Protein AF-A0A1I6PI06-F1 (afdb_monomer_lite)

Radius of gyration: 32.31 Å; chains: 1; bounding box: 70×80×68 Å

Foldseek 3Di:
DDPVVVVVVVVVVVVVLVVCVVDDDPVVVPVVVVVVVVVVVVVLVVVVVQQDQDPVQAGPPADDPPPHHHPPDPSNVVCCCVVPVVVVVVVVVVVVVVVVVVPDPPPPDPPPPPPPDPPPPDDDDDDPPPPDPVPPDPDPDDDPDDDDPDDDDDDDDDDDDDDDDDDDDDDDD

Sequence (173 aa):
MTDTALRKAVLDRLDTLDRAMGEGSPEVLLPIARSELHRLTEALQSLLSAHEPGADGRCPSCRGTLRGRPWPCKVWQAAHHQLITERSASRERRGMLRRQTGSHPRTPEPEVPVISEPIVSTTGRGPSDWDTDEFIRPDLTTVPVTPPPLAEPAEAPEAEHGAFYRAAVVERS

Secondary structure (DSSP, 8-state):
--HHHHHHHHHHHHHHHHHHHHHS-HHHHHHHHHHHHHHHHHHHHHHHHTT---TTSEESSS-BTBT-EESSPHHHHHHHIIIIIHHHHHHHHHHHHHHHHH--------------S-----S---S-----GGG-----------PPP----PPPPPPP------PPP----

Structure (mmCIF, N/CA/C/O backbone):
data_AF-A0A1I6PI06-F1
#
_entry.id   AF-A0A1I6PI06-F1
#
loop_
_atom_site.group_PDB
_atom_site.id
_atom_site.type_symbol
_atom_site.label_atom_id
_atom_site.label_alt_id
_atom_site.label_comp_id
_atom_site.label_asym_id
_atom_site.label_entity_id
_atom_site.label_seq_id
_atom_site.pdbx_PDB_ins_code
_atom_site.Cartn_x
_atom_site.Cartn_y
_atom_site.Cartn_z
_atom_site.occupancy
_atom_site.B_iso_or_equiv
_atom_site.auth_seq_id
_atom_site.auth_comp_id
_atom_site.auth_asym_id
_atom_site.auth_atom_id
_atom_site.pdbx_PDB_model_num
ATOM 1 N N . MET A 1 1 ?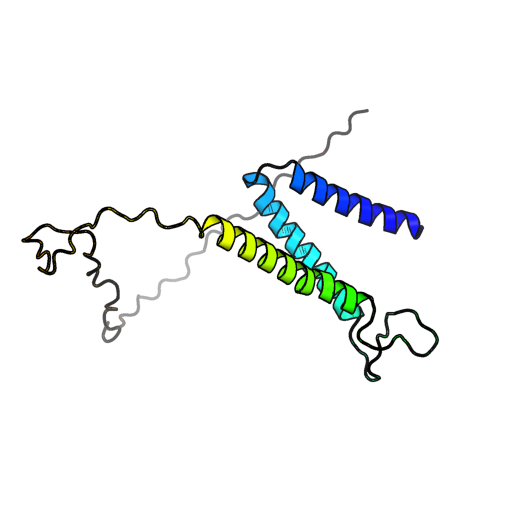 1.629 18.988 -8.884 1.00 60.12 1 MET A N 1
ATOM 2 C CA . MET A 1 1 ? 1.781 18.741 -7.432 1.00 60.12 1 MET A CA 1
ATOM 3 C C . MET A 1 1 ? 3.261 18.589 -7.139 1.00 60.12 1 MET A C 1
ATOM 5 O O . MET A 1 1 ? 3.930 17.895 -7.891 1.00 60.12 1 MET A O 1
ATOM 9 N N . THR A 1 2 ? 3.790 19.281 -6.131 1.00 85.06 2 THR A N 1
ATOM 10 C CA . THR A 1 2 ? 5.197 19.128 -5.733 1.00 85.06 2 THR A CA 1
ATOM 11 C C . THR A 1 2 ? 5.407 17.760 -5.077 1.00 85.06 2 THR A C 1
ATOM 13 O O . THR A 1 2 ? 4.490 17.231 -4.447 1.00 85.06 2 THR A O 1
ATOM 16 N N . ASP A 1 3 ? 6.607 17.190 -5.210 1.00 90.19 3 ASP A N 1
ATOM 17 C CA . ASP A 1 3 ? 6.993 15.910 -4.584 1.00 90.19 3 ASP A CA 1
ATOM 18 C C . ASP A 1 3 ? 6.687 15.894 -3.072 1.00 90.19 3 ASP A C 1
ATOM 20 O O . ASP A 1 3 ? 6.156 14.930 -2.521 1.00 90.19 3 ASP A O 1
ATOM 24 N N . THR A 1 4 ? 6.883 17.039 -2.416 1.00 93.19 4 THR A N 1
ATOM 25 C CA . THR A 1 4 ? 6.589 17.241 -0.995 1.00 93.19 4 THR A CA 1
ATOM 26 C C . THR A 1 4 ? 5.101 17.115 -0.656 1.00 93.19 4 THR A C 1
ATOM 28 O O . THR A 1 4 ? 4.769 16.550 0.385 1.00 93.19 4 THR A O 1
ATOM 31 N N . ALA A 1 5 ? 4.200 17.605 -1.516 1.00 94.62 5 ALA A N 1
ATOM 32 C CA . ALA A 1 5 ? 2.757 17.519 -1.284 1.00 94.62 5 ALA A CA 1
ATOM 33 C C . ALA A 1 5 ? 2.254 16.075 -1.418 1.00 94.62 5 ALA A C 1
ATOM 35 O O . ALA A 1 5 ? 1.469 15.620 -0.587 1.00 94.62 5 ALA A O 1
ATOM 36 N N . LEU A 1 6 ? 2.757 15.339 -2.417 1.00 95.12 6 LEU A N 1
ATOM 37 C CA . LEU A 1 6 ? 2.459 13.916 -2.580 1.00 95.12 6 LEU A CA 1
ATOM 38 C C . LEU A 1 6 ? 2.957 13.115 -1.371 1.00 95.12 6 LEU A C 1
ATOM 40 O O . LEU A 1 6 ? 2.193 12.357 -0.777 1.00 95.12 6 LEU A O 1
ATOM 44 N N . ARG A 1 7 ? 4.214 13.333 -0.961 1.00 95.56 7 ARG A N 1
ATOM 45 C CA . ARG A 1 7 ? 4.796 12.681 0.218 1.00 95.56 7 ARG A CA 1
ATOM 46 C C . ARG A 1 7 ? 3.977 12.956 1.478 1.00 95.56 7 ARG A C 1
ATOM 48 O O . ARG A 1 7 ? 3.703 12.027 2.229 1.00 95.56 7 ARG A O 1
ATOM 55 N N . LYS A 1 8 ? 3.582 14.212 1.707 1.00 96.88 8 LYS A N 1
ATOM 56 C CA . LYS A 1 8 ? 2.769 14.588 2.869 1.00 96.88 8 LYS A CA 1
ATOM 57 C C . LYS A 1 8 ? 1.418 13.872 2.867 1.00 96.88 8 LYS A C 1
ATOM 59 O O . LYS A 1 8 ? 1.068 13.282 3.878 1.00 96.88 8 LYS A O 1
ATOM 64 N N . ALA A 1 9 ? 0.707 13.861 1.741 1.00 95.94 9 ALA A N 1
ATOM 65 C CA . ALA A 1 9 ? -0.596 13.206 1.646 1.00 95.94 9 ALA A CA 1
ATOM 66 C C . ALA A 1 9 ? -0.530 11.701 1.968 1.00 95.94 9 ALA A C 1
ATOM 68 O O . ALA A 1 9 ? -1.406 11.175 2.653 1.00 95.94 9 ALA A O 1
ATOM 69 N N . VAL A 1 10 ? 0.525 11.013 1.512 1.00 95.19 10 VAL A N 1
ATOM 70 C CA . VAL A 1 10 ? 0.743 9.592 1.830 1.00 95.19 10 VAL A CA 1
ATOM 71 C C . VAL A 1 10 ? 0.974 9.391 3.328 1.00 95.19 10 VAL A C 1
ATOM 73 O O . VAL A 1 10 ? 0.352 8.515 3.922 1.00 95.19 10 VAL A O 1
ATOM 76 N N . LEU A 1 11 ? 1.834 10.204 3.948 1.00 96.12 11 LEU A N 1
ATOM 77 C CA . LEU A 1 11 ? 2.126 10.095 5.381 1.00 96.12 11 LEU A CA 1
ATOM 78 C C . LEU A 1 11 ? 0.898 10.423 6.242 1.00 96.12 11 LEU A C 1
ATOM 80 O O . LEU A 1 11 ? 0.558 9.642 7.122 1.00 96.12 11 LEU A O 1
ATOM 84 N N . ASP A 1 12 ? 0.168 11.493 5.919 1.00 97.00 12 ASP A N 1
ATOM 85 C CA . ASP A 1 12 ? -1.053 11.881 6.635 1.00 97.00 12 ASP A CA 1
ATOM 86 C C . ASP A 1 12 ? -2.121 10.760 6.575 1.00 97.00 12 ASP A C 1
ATOM 88 O O . ASP A 1 12 ? -2.861 10.526 7.540 1.00 97.00 12 ASP A O 1
ATOM 92 N N . ARG A 1 13 ? -2.200 10.024 5.453 1.00 94.00 13 ARG A N 1
ATOM 93 C CA . ARG A 1 13 ? -3.084 8.854 5.326 1.00 94.00 13 ARG A CA 1
ATOM 94 C C . ARG A 1 13 ? -2.650 7.709 6.241 1.00 94.00 13 ARG A C 1
ATOM 96 O O . ARG A 1 13 ? -3.516 7.117 6.882 1.00 94.00 13 ARG A O 1
ATOM 103 N N . LEU A 1 14 ? -1.356 7.400 6.303 1.00 94.62 14 LEU A N 1
ATOM 104 C CA . LEU A 1 14 ? -0.831 6.350 7.182 1.00 94.62 14 LEU A CA 1
ATOM 105 C C . LEU A 1 14 ? -1.069 6.690 8.660 1.00 94.62 14 LEU A C 1
ATOM 107 O O . LEU A 1 14 ? -1.587 5.849 9.388 1.00 94.62 14 LEU A O 1
ATOM 111 N N . ASP A 1 15 ? -0.829 7.938 9.065 1.00 95.06 15 ASP A N 1
ATOM 112 C CA . ASP A 1 15 ? -1.091 8.409 10.433 1.00 95.06 15 ASP A CA 1
ATOM 113 C C . ASP A 1 15 ? -2.577 8.320 10.805 1.00 95.06 15 ASP A C 1
ATOM 115 O O . ASP A 1 15 ? -2.940 8.105 11.959 1.00 95.06 15 ASP A O 1
ATOM 119 N N . THR A 1 16 ? -3.467 8.510 9.829 1.00 91.88 16 THR A N 1
ATOM 120 C CA . THR A 1 16 ? -4.912 8.380 10.050 1.00 91.88 16 THR A CA 1
ATOM 121 C C . THR A 1 16 ? -5.318 6.930 10.304 1.00 91.88 16 THR A C 1
ATOM 123 O O . THR A 1 16 ? -6.168 6.682 11.156 1.00 91.88 16 THR A O 1
ATOM 126 N N . LEU A 1 17 ? -4.709 5.974 9.595 1.00 90.81 17 LEU A N 1
ATOM 127 C CA . LEU A 1 17 ? -4.943 4.548 9.834 1.00 90.81 17 LEU A CA 1
ATOM 128 C C . LEU A 1 17 ? -4.390 4.110 11.194 1.00 90.81 17 LEU A C 1
ATOM 130 O O . LEU A 1 17 ? -5.071 3.382 11.909 1.00 90.81 17 LEU A O 1
ATOM 134 N N . ASP A 1 18 ? -3.206 4.595 11.567 1.00 90.56 18 ASP A N 1
ATOM 135 C CA . ASP A 1 18 ? -2.584 4.292 12.860 1.00 90.56 18 ASP A CA 1
ATOM 136 C C . ASP A 1 18 ? -3.444 4.786 14.035 1.00 90.56 18 ASP A C 1
ATOM 138 O O . ASP A 1 18 ? -3.784 4.016 14.934 1.00 90.56 18 ASP A O 1
ATOM 142 N N . ARG A 1 19 ? -3.930 6.035 13.962 1.00 89.88 19 ARG A N 1
ATOM 143 C CA . ARG A 1 19 ? -4.871 6.590 14.951 1.00 89.88 19 ARG A CA 1
ATOM 144 C C . ARG A 1 19 ? -6.163 5.783 15.051 1.00 89.88 19 ARG A C 1
ATOM 146 O O . ARG A 1 19 ? -6.596 5.456 16.152 1.00 89.88 19 ARG A O 1
ATOM 153 N N . ALA A 1 20 ? -6.750 5.401 13.914 1.00 86.44 20 ALA A N 1
ATOM 154 C CA . ALA A 1 20 ? -7.961 4.581 13.912 1.00 86.44 20 ALA A CA 1
ATOM 155 C C . ALA A 1 20 ? -7.739 3.240 14.631 1.00 86.44 20 ALA A C 1
ATOM 157 O O . ALA A 1 20 ? -8.586 2.814 15.412 1.00 86.44 20 ALA A O 1
ATOM 158 N N . MET A 1 21 ? -6.585 2.602 14.421 1.00 85.75 21 MET A N 1
ATOM 159 C CA . MET A 1 21 ? -6.232 1.353 15.098 1.00 85.75 21 MET A CA 1
ATOM 160 C C . MET A 1 21 ? -6.000 1.517 16.608 1.00 85.75 21 MET A C 1
ATOM 162 O O . MET A 1 21 ? -6.222 0.558 17.345 1.00 85.75 21 MET A O 1
ATOM 166 N N . GLY A 1 22 ? -5.561 2.692 17.069 1.00 85.50 22 GLY A N 1
ATOM 167 C CA . GLY A 1 22 ? -5.340 2.978 18.489 1.00 85.50 22 GLY A CA 1
ATOM 168 C C . GLY A 1 22 ? -6.608 3.323 19.281 1.00 85.50 22 GLY A C 1
ATOM 169 O O . GLY A 1 22 ? -6.657 3.070 20.482 1.00 85.50 22 GLY A O 1
ATOM 170 N N . GLU A 1 23 ? -7.625 3.887 18.625 1.00 83.56 23 GLU A N 1
ATOM 171 C CA . GLU A 1 23 ? -8.779 4.511 19.298 1.00 83.56 23 GLU A CA 1
ATOM 172 C C . GLU A 1 23 ? -10.116 3.772 19.085 1.00 83.56 23 GLU A C 1
ATOM 174 O O . GLU A 1 23 ? -11.066 3.984 19.839 1.00 83.56 23 GLU A O 1
ATOM 179 N N . GLY A 1 24 ? -10.232 2.920 18.059 1.00 79.75 24 GLY A N 1
ATOM 180 C CA . GLY A 1 24 ? -11.509 2.307 17.675 1.00 79.75 24 GLY A CA 1
ATOM 181 C C . GLY A 1 24 ? -11.914 1.072 18.491 1.00 79.75 24 GLY A C 1
ATOM 182 O O . GLY A 1 24 ? -11.073 0.286 18.930 1.00 79.75 24 GLY A O 1
ATOM 183 N N . SER A 1 25 ? -13.227 0.844 18.636 1.00 81.88 25 SER A N 1
ATOM 184 C CA . SER A 1 25 ? -13.731 -0.420 19.186 1.00 81.88 25 SER A CA 1
ATOM 185 C C . SER A 1 25 ? -13.528 -1.571 18.180 1.00 81.88 25 SER A C 1
ATOM 187 O O . SER A 1 25 ? -13.661 -1.359 16.967 1.00 81.88 25 SER A O 1
ATOM 189 N N . PRO A 1 26 ? -13.220 -2.802 18.634 1.00 82.06 26 PRO A N 1
ATOM 190 C CA . PRO A 1 26 ? -12.934 -3.935 17.748 1.00 82.06 26 PRO A CA 1
ATOM 191 C C . PRO A 1 26 ? -14.029 -4.225 16.709 1.00 82.06 26 PRO A C 1
ATOM 193 O O . PRO A 1 26 ? -13.729 -4.597 15.574 1.00 82.06 26 PRO A O 1
ATOM 196 N N . GLU A 1 27 ? -15.295 -4.026 17.070 1.00 80.69 27 GLU A N 1
ATOM 197 C CA . GLU A 1 27 ? -16.467 -4.330 16.242 1.00 80.69 27 GLU A CA 1
ATOM 198 C C . GLU A 1 27 ? -16.549 -3.414 15.016 1.00 80.69 27 GLU A C 1
ATOM 200 O O . GLU A 1 27 ? -16.906 -3.856 13.923 1.00 80.69 27 GLU A O 1
ATOM 205 N N . VAL A 1 28 ? -16.160 -2.148 15.182 1.00 79.88 28 VAL A N 1
ATOM 206 C CA . VAL A 1 28 ? -16.106 -1.153 14.102 1.00 79.88 28 VAL A CA 1
ATOM 207 C C . VAL A 1 28 ? -14.807 -1.284 13.304 1.00 79.88 28 VAL A C 1
ATOM 209 O O . VAL A 1 28 ? -14.792 -1.069 12.090 1.00 79.88 28 VAL A O 1
ATOM 212 N N . LEU A 1 29 ? -13.712 -1.682 13.957 1.00 87.81 29 LEU A N 1
ATOM 213 C CA . LEU A 1 29 ? -12.404 -1.785 13.318 1.00 87.81 29 LEU A CA 1
ATOM 214 C C . LEU A 1 29 ? -12.267 -2.978 12.381 1.00 87.81 29 LEU A C 1
ATOM 216 O O . LEU A 1 29 ? -11.562 -2.864 11.383 1.00 87.81 29 LEU A O 1
ATOM 220 N N . LEU A 1 30 ? -12.912 -4.115 12.649 1.00 88.50 30 LEU A N 1
ATOM 221 C CA . LEU A 1 30 ? -12.689 -5.331 11.858 1.00 88.50 30 LEU A CA 1
ATOM 222 C C . LEU A 1 30 ? -13.010 -5.179 10.355 1.00 88.50 30 LEU A C 1
ATOM 224 O O . LEU A 1 30 ? -12.171 -5.576 9.538 1.00 88.50 30 LEU A O 1
ATOM 228 N N . PRO A 1 31 ? -14.162 -4.615 9.939 1.00 85.62 31 PRO A N 1
ATOM 229 C CA . PRO A 1 31 ? -14.445 -4.402 8.519 1.00 85.62 31 PRO A CA 1
ATOM 230 C C . PRO A 1 31 ? -13.473 -3.410 7.870 1.00 85.62 31 PRO A C 1
ATOM 232 O O . PRO A 1 31 ? -12.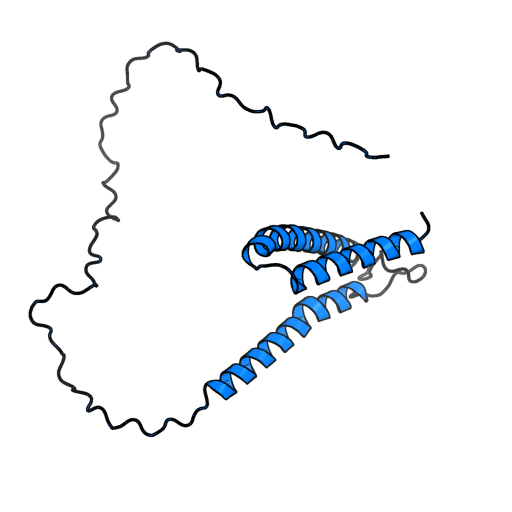973 -3.661 6.770 1.00 85.62 31 PRO A O 1
ATOM 235 N N . ILE A 1 32 ? -13.156 -2.319 8.577 1.00 85.44 32 ILE A N 1
ATOM 236 C CA . ILE A 1 32 ? -12.227 -1.283 8.111 1.00 85.44 32 ILE A CA 1
ATOM 237 C C . ILE A 1 32 ? -10.837 -1.892 7.917 1.00 85.44 32 ILE A C 1
ATOM 239 O O . ILE A 1 32 ? -10.283 -1.826 6.821 1.00 85.44 32 ILE A O 1
ATOM 243 N N . ALA A 1 33 ? -10.321 -2.579 8.934 1.00 89.31 33 ALA A N 1
ATOM 244 C CA . ALA A 1 33 ? -9.023 -3.235 8.915 1.00 89.31 33 ALA A CA 1
ATOM 245 C C . ALA A 1 33 ? -8.912 -4.241 7.767 1.00 89.31 33 ALA A C 1
ATOM 247 O O . ALA A 1 33 ? -7.916 -4.224 7.056 1.00 89.31 33 ALA A O 1
ATOM 248 N N . ARG A 1 34 ? -9.929 -5.079 7.520 1.00 90.81 34 ARG A N 1
ATOM 249 C CA . ARG A 1 34 ? -9.906 -6.022 6.385 1.00 90.81 34 ARG A CA 1
ATOM 250 C C . ARG A 1 34 ? -9.750 -5.305 5.048 1.00 90.81 34 ARG A C 1
ATOM 252 O O . ARG A 1 34 ? -8.899 -5.688 4.247 1.00 90.81 34 ARG A O 1
ATOM 259 N N . SER A 1 35 ? -10.555 -4.269 4.820 1.00 92.06 35 SER A N 1
ATOM 260 C CA . SER A 1 35 ? -10.526 -3.519 3.563 1.00 92.06 35 SER A CA 1
ATOM 261 C C . SER A 1 35 ? -9.201 -2.773 3.358 1.00 92.06 35 SER A C 1
ATOM 263 O O . SER A 1 35 ? -8.638 -2.801 2.263 1.00 92.06 35 SER A O 1
ATOM 265 N N . GLU A 1 36 ? -8.653 -2.170 4.414 1.00 92.94 36 GLU A N 1
ATOM 266 C CA . GLU A 1 36 ? -7.403 -1.412 4.344 1.00 92.94 36 GLU A CA 1
ATOM 267 C C . GLU A 1 36 ? -6.184 -2.337 4.260 1.00 92.94 36 GLU A C 1
ATOM 269 O O . GLU A 1 36 ? -5.284 -2.079 3.466 1.00 92.94 36 GLU A O 1
ATOM 274 N N . LEU A 1 37 ? -6.171 -3.466 4.978 1.00 93.31 37 LEU A N 1
ATOM 275 C CA . LEU A 1 37 ? -5.124 -4.484 4.845 1.00 93.31 37 LEU A CA 1
ATOM 276 C C . LEU A 1 37 ? -5.063 -5.041 3.425 1.00 93.31 37 LEU A C 1
ATOM 278 O O . LEU A 1 37 ? -3.968 -5.217 2.890 1.00 93.31 37 LEU A O 1
ATOM 282 N N . HIS A 1 38 ? -6.218 -5.294 2.802 1.00 95.00 38 HIS A N 1
ATOM 283 C CA . HIS A 1 38 ? -6.256 -5.731 1.412 1.00 95.00 38 HIS A CA 1
ATOM 284 C C . HIS A 1 38 ? -5.661 -4.663 0.486 1.00 95.00 38 HIS A C 1
ATOM 286 O O . HIS A 1 38 ? -4.714 -4.950 -0.239 1.00 95.00 38 HIS A O 1
ATOM 292 N N . ARG A 1 39 ? -6.115 -3.407 0.588 1.00 94.12 39 ARG A N 1
ATOM 293 C CA . ARG A 1 39 ? -5.581 -2.289 -0.213 1.00 94.12 39 ARG A CA 1
ATOM 294 C C . ARG A 1 39 ? -4.074 -2.088 -0.043 1.00 94.12 39 ARG A C 1
ATOM 296 O O . ARG A 1 39 ? -3.374 -1.878 -1.029 1.00 94.12 39 ARG A O 1
ATOM 303 N N . LEU A 1 40 ? -3.568 -2.158 1.188 1.00 94.50 40 LEU A N 1
ATOM 304 C CA . LEU A 1 40 ? -2.136 -2.036 1.474 1.00 94.50 40 LEU A CA 1
ATOM 305 C C . LEU A 1 40 ? -1.339 -3.215 0.911 1.00 94.50 40 LEU A C 1
ATOM 307 O O . LEU A 1 40 ? -0.230 -3.020 0.416 1.00 94.50 40 LEU A O 1
ATOM 311 N N . THR A 1 41 ? -1.905 -4.421 0.952 1.00 95.81 41 THR A N 1
ATOM 312 C CA . THR A 1 41 ? -1.283 -5.614 0.367 1.00 95.81 41 THR A CA 1
ATOM 313 C C . THR A 1 41 ? -1.180 -5.484 -1.151 1.00 95.81 41 THR A C 1
ATOM 315 O O . THR A 1 41 ? -0.099 -5.699 -1.690 1.00 95.81 41 THR A O 1
ATOM 318 N N . GLU A 1 42 ? -2.246 -5.056 -1.831 1.00 97.44 42 GLU A N 1
ATOM 319 C CA . GLU A 1 42 ? -2.241 -4.814 -3.282 1.00 97.44 42 GLU A CA 1
ATOM 320 C C . GLU A 1 42 ? -1.231 -3.727 -3.675 1.00 97.44 42 GLU A C 1
ATOM 322 O O . GLU A 1 42 ? -0.424 -3.910 -4.588 1.00 97.44 42 GLU A O 1
ATOM 327 N N . ALA A 1 43 ? -1.208 -2.609 -2.941 1.00 95.44 43 ALA A N 1
ATOM 328 C CA . ALA A 1 43 ? -0.244 -1.536 -3.171 1.00 95.44 43 ALA A CA 1
ATOM 329 C C . ALA A 1 43 ? 1.205 -2.020 -2.991 1.00 95.44 43 ALA A C 1
ATOM 331 O O . ALA A 1 43 ? 2.086 -1.662 -3.776 1.00 95.44 43 ALA A O 1
ATOM 332 N N . LEU A 1 44 ? 1.458 -2.860 -1.983 1.00 95.75 44 LEU A N 1
ATOM 333 C CA . LEU A 1 44 ? 2.776 -3.437 -1.741 1.00 95.75 44 LEU A CA 1
ATOM 334 C C . LEU A 1 44 ? 3.172 -4.444 -2.824 1.00 95.75 44 LEU A C 1
ATOM 336 O O . LEU A 1 44 ? 4.315 -4.413 -3.271 1.00 95.75 44 LEU A O 1
ATOM 340 N N . GLN A 1 45 ? 2.257 -5.307 -3.265 1.00 97.00 45 GLN A N 1
ATOM 341 C CA . GLN A 1 45 ? 2.516 -6.234 -4.369 1.00 97.00 45 GLN A CA 1
ATOM 342 C C . GLN A 1 45 ? 2.866 -5.466 -5.643 1.00 97.00 45 GLN A C 1
ATOM 344 O O . GLN A 1 45 ? 3.910 -5.722 -6.232 1.00 97.00 45 GLN A O 1
ATOM 349 N N . SER A 1 46 ? 2.074 -4.450 -5.997 1.00 97.19 46 SER A N 1
ATOM 350 C CA . SER A 1 46 ? 2.347 -3.581 -7.145 1.00 97.19 46 SER A CA 1
ATOM 351 C C . SER A 1 46 ? 3.721 -2.899 -7.048 1.00 97.19 46 SER A C 1
ATOM 353 O O . SER A 1 46 ? 4.487 -2.900 -8.016 1.00 97.19 46 SER A O 1
ATOM 355 N N . LEU A 1 47 ? 4.087 -2.388 -5.864 1.00 95.06 47 LEU A N 1
ATOM 356 C CA . LEU A 1 47 ? 5.413 -1.817 -5.616 1.00 95.06 47 LEU A CA 1
ATOM 357 C C . LEU A 1 47 ? 6.529 -2.859 -5.788 1.00 95.06 47 LEU A C 1
ATOM 359 O O . LEU A 1 47 ? 7.555 -2.563 -6.394 1.00 95.06 47 LEU A O 1
ATOM 363 N N . LEU A 1 48 ? 6.363 -4.071 -5.258 1.00 95.75 48 LEU A N 1
ATOM 364 C CA . LEU A 1 48 ? 7.383 -5.119 -5.334 1.00 95.75 48 LEU A CA 1
ATOM 365 C C . LEU A 1 48 ? 7.552 -5.676 -6.748 1.00 95.75 48 LEU A C 1
ATOM 367 O O . LEU A 1 48 ? 8.694 -5.889 -7.162 1.00 95.75 48 LEU A O 1
ATOM 371 N N . SER A 1 49 ? 6.460 -5.823 -7.501 1.00 95.62 49 SER A N 1
ATOM 372 C CA . SER A 1 49 ? 6.482 -6.207 -8.916 1.00 95.62 49 SER A CA 1
ATOM 373 C C . SER A 1 49 ? 7.260 -5.198 -9.758 1.00 95.62 49 SER A C 1
ATOM 375 O O . SER A 1 49 ? 8.087 -5.579 -10.581 1.00 95.62 49 SER A O 1
ATOM 377 N N . ALA A 1 50 ? 7.112 -3.896 -9.487 1.00 93.19 50 ALA A N 1
ATOM 378 C CA . ALA A 1 50 ? 7.935 -2.876 -10.140 1.00 93.19 50 ALA A CA 1
ATOM 379 C C . ALA A 1 50 ? 9.439 -3.018 -9.825 1.00 93.19 50 ALA A C 1
ATOM 381 O O . ALA A 1 50 ? 10.277 -2.469 -10.539 1.00 93.19 50 ALA A O 1
ATOM 382 N N . HIS A 1 51 ? 9.808 -3.736 -8.762 1.00 94.25 51 HIS A N 1
ATOM 383 C CA . HIS A 1 51 ? 11.187 -3.938 -8.322 1.00 94.25 51 HIS A CA 1
ATOM 384 C C . HIS A 1 51 ? 11.736 -5.351 -8.596 1.00 94.25 51 HIS A C 1
ATOM 386 O O . HIS A 1 51 ? 12.779 -5.712 -8.038 1.00 94.25 51 HIS A O 1
ATOM 392 N N . GLU A 1 52 ? 11.079 -6.138 -9.446 1.00 92.25 52 GLU A N 1
ATOM 393 C CA . GLU A 1 52 ? 11.555 -7.458 -9.871 1.00 92.25 52 GLU A CA 1
ATOM 394 C C . GLU A 1 52 ? 12.940 -7.413 -10.550 1.00 92.25 52 GLU A C 1
ATOM 396 O O . GLU A 1 52 ? 13.355 -6.371 -11.078 1.00 92.25 52 GLU A O 1
ATOM 401 N N . PRO A 1 53 ? 13.708 -8.520 -10.496 1.00 91.69 53 PRO A N 1
ATOM 402 C CA . PRO A 1 53 ? 14.958 -8.620 -11.232 1.00 91.69 53 PRO A CA 1
ATOM 403 C C . PRO A 1 53 ? 14.675 -8.637 -12.739 1.00 91.69 53 PRO A C 1
ATOM 405 O O . PRO A 1 53 ? 13.892 -9.445 -13.230 1.00 91.69 53 PRO A O 1
ATOM 408 N N . GLY A 1 54 ? 15.344 -7.759 -13.480 1.00 87.12 54 GLY A N 1
ATOM 409 C CA . GLY A 1 54 ? 15.410 -7.811 -14.933 1.00 87.12 54 GLY A CA 1
ATOM 410 C C . GLY A 1 54 ? 16.280 -8.970 -15.425 1.00 87.12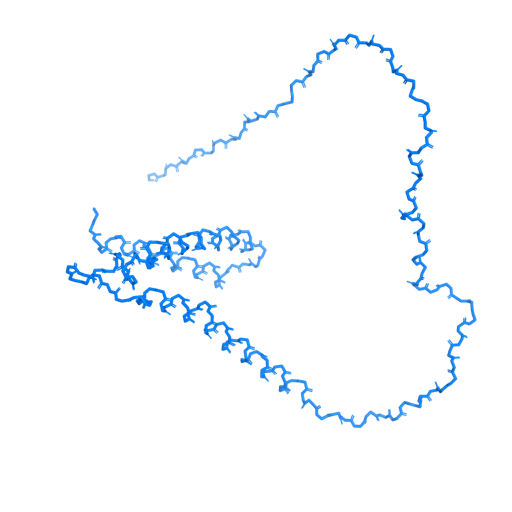 54 GLY A C 1
ATOM 411 O O . GLY A 1 54 ? 16.910 -9.686 -14.643 1.00 87.12 54 GLY A O 1
ATOM 412 N N . ALA A 1 55 ? 16.356 -9.126 -16.748 1.00 86.56 55 ALA A N 1
ATOM 413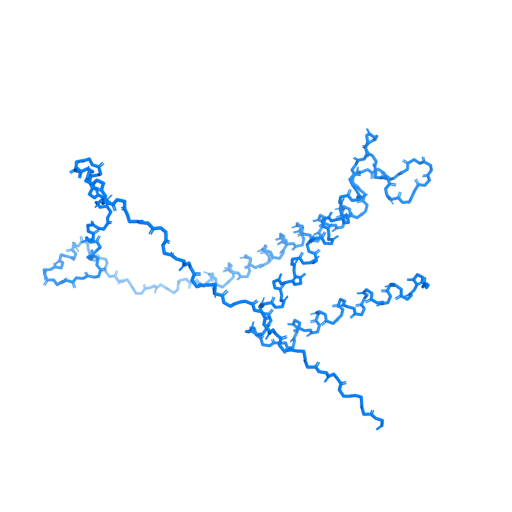 C CA . ALA A 1 55 ? 17.104 -10.204 -17.405 1.00 86.56 55 ALA A CA 1
ATOM 414 C C . ALA A 1 55 ? 18.607 -10.235 -17.054 1.00 86.56 55 ALA A C 1
ATOM 416 O O . ALA A 1 55 ? 19.259 -11.267 -17.174 1.00 86.56 55 ALA A O 1
ATOM 417 N N . ASP A 1 56 ? 19.161 -9.112 -16.607 1.00 85.69 56 ASP A N 1
ATOM 418 C CA . ASP A 1 56 ? 20.551 -8.943 -16.187 1.00 85.69 56 ASP A CA 1
ATOM 419 C C . ASP A 1 56 ? 20.773 -9.181 -14.678 1.00 85.69 56 ASP A C 1
ATOM 421 O O . ASP A 1 56 ? 21.873 -8.947 -14.169 1.00 85.69 56 ASP A O 1
ATOM 425 N N . GLY A 1 57 ? 19.741 -9.620 -13.947 1.00 87.69 57 GLY A N 1
ATOM 426 C CA . GLY A 1 57 ? 19.783 -9.808 -12.495 1.00 87.69 57 GLY A CA 1
ATOM 427 C C . GLY A 1 57 ? 19.799 -8.490 -11.711 1.00 87.69 57 GLY A C 1
ATOM 428 O O . GLY A 1 57 ? 20.266 -8.445 -10.567 1.00 87.69 57 GLY A O 1
ATOM 429 N N . ARG A 1 58 ? 19.332 -7.390 -12.315 1.00 89.00 58 ARG A N 1
ATOM 430 C CA . ARG A 1 58 ? 19.312 -6.050 -11.706 1.00 89.00 58 ARG A CA 1
ATOM 431 C C . ARG A 1 58 ? 17.898 -5.506 -11.608 1.00 89.00 58 ARG A C 1
ATOM 433 O O . ARG A 1 58 ? 17.026 -5.864 -12.380 1.00 89.00 58 ARG A O 1
ATOM 440 N N . CYS A 1 59 ? 17.659 -4.615 -10.652 1.00 91.56 59 CYS A N 1
ATOM 441 C CA . CYS A 1 59 ? 16.376 -3.935 -10.528 1.00 91.56 59 CYS A CA 1
ATOM 442 C C . CYS A 1 59 ? 16.335 -2.718 -11.477 1.00 91.56 59 CYS A C 1
ATOM 444 O O . CYS A 1 59 ? 17.136 -1.792 -11.277 1.00 91.56 59 CYS A O 1
ATOM 446 N N . PRO A 1 60 ? 15.405 -2.675 -12.453 1.00 87.31 60 PRO A N 1
ATOM 447 C CA . PRO A 1 60 ? 15.306 -1.592 -13.436 1.00 87.31 60 PRO A CA 1
ATOM 448 C C . PRO A 1 60 ? 14.751 -0.289 -12.837 1.00 87.31 60 PRO A C 1
ATOM 450 O O . PRO A 1 60 ? 15.123 0.801 -13.264 1.00 87.31 60 PRO A O 1
ATOM 453 N N . SER A 1 61 ? 13.902 -0.385 -11.810 1.00 88.75 61 SER A N 1
ATOM 454 C CA . SER A 1 61 ? 13.214 0.768 -11.202 1.00 88.75 61 SER A CA 1
ATOM 455 C C . SER A 1 61 ? 14.061 1.521 -10.178 1.00 88.75 61 SER A C 1
ATOM 457 O O . SER A 1 61 ? 13.826 2.696 -9.883 1.00 88.75 61 SER A O 1
ATOM 459 N N . CYS A 1 62 ? 15.085 0.873 -9.620 1.00 88.00 62 CYS A N 1
ATOM 460 C CA . CYS A 1 62 ? 16.018 1.544 -8.730 1.00 88.00 62 CYS A CA 1
ATOM 461 C C . CYS A 1 62 ? 16.936 2.480 -9.520 1.00 88.00 62 CYS A C 1
ATOM 463 O O . CYS A 1 62 ? 17.868 2.033 -10.186 1.00 88.00 62 CYS A O 1
ATOM 465 N N . ARG A 1 63 ? 16.744 3.794 -9.351 1.00 70.62 63 ARG A N 1
ATOM 466 C CA . ARG A 1 63 ? 17.657 4.814 -9.884 1.00 70.62 63 ARG A CA 1
ATOM 467 C C . ARG A 1 63 ? 19.095 4.541 -9.414 1.00 70.62 63 ARG A C 1
ATOM 469 O O . ARG A 1 63 ? 19.402 4.596 -8.219 1.00 70.62 63 ARG A O 1
ATOM 476 N N . GLY A 1 64 ? 19.976 4.228 -10.359 1.00 60.09 64 GLY A N 1
ATOM 477 C CA . GLY A 1 64 ? 21.382 3.929 -10.105 1.00 60.09 64 GLY A CA 1
ATOM 478 C C . GLY A 1 64 ? 22.150 3.800 -11.411 1.00 60.09 64 GLY A C 1
ATOM 479 O O . GLY A 1 64 ? 22.304 2.688 -11.894 1.00 60.09 64 GLY A O 1
ATOM 480 N N . THR A 1 65 ? 22.579 4.948 -11.957 1.00 56.56 65 THR A N 1
ATOM 481 C CA . THR A 1 65 ? 23.348 5.103 -13.214 1.00 56.56 65 THR A CA 1
ATOM 482 C C . THR A 1 65 ? 22.809 4.266 -14.390 1.00 56.56 65 THR A C 1
ATOM 484 O O . THR A 1 65 ? 21.741 3.669 -14.310 1.00 56.56 65 THR A O 1
ATOM 487 N N . LEU A 1 66 ? 23.486 4.267 -15.542 1.00 60.34 66 LEU A N 1
ATOM 488 C CA . LEU A 1 66 ? 23.039 3.595 -16.775 1.00 60.34 66 LEU A CA 1
ATOM 489 C C . LEU A 1 66 ? 22.802 2.068 -16.651 1.00 60.34 66 LEU A C 1
ATOM 491 O O . LEU A 1 66 ? 22.493 1.433 -17.652 1.00 60.34 66 LEU A O 1
ATOM 495 N N . ARG A 1 67 ? 23.009 1.454 -15.475 1.00 66.56 67 ARG A N 1
ATOM 496 C CA . ARG A 1 67 ? 23.073 -0.007 -15.306 1.00 66.56 67 ARG A CA 1
ATOM 497 C C . ARG A 1 67 ? 22.228 -0.579 -14.161 1.00 66.56 67 ARG A C 1
ATOM 499 O O . ARG A 1 67 ? 22.417 -1.743 -13.839 1.00 66.56 67 ARG A O 1
ATOM 506 N N . GLY A 1 68 ? 21.323 0.186 -13.542 1.00 72.00 68 GLY A N 1
ATOM 507 C CA . GLY A 1 68 ? 20.440 -0.319 -12.477 1.00 72.00 68 GLY A CA 1
ATOM 508 C C . GLY A 1 68 ? 21.175 -0.800 -11.211 1.00 72.00 68 GLY A C 1
ATOM 509 O O . GLY A 1 68 ? 22.405 -0.885 -11.147 1.00 72.00 68 GLY A O 1
ATOM 510 N N . ARG A 1 69 ? 20.425 -1.120 -10.148 1.00 84.25 69 ARG A N 1
ATOM 511 C CA . ARG A 1 69 ? 21.008 -1.665 -8.900 1.00 84.25 69 ARG A CA 1
ATOM 512 C C . ARG A 1 69 ? 21.007 -3.197 -8.901 1.00 84.25 69 ARG A C 1
ATOM 514 O O . ARG A 1 69 ? 20.044 -3.775 -9.396 1.00 84.25 69 ARG A O 1
ATOM 521 N N . PRO A 1 70 ? 22.025 -3.860 -8.316 1.00 87.88 70 PRO A N 1
ATOM 522 C CA . PRO A 1 70 ? 22.026 -5.316 -8.186 1.00 87.88 70 PRO A CA 1
ATOM 523 C C . PRO A 1 70 ? 20.818 -5.789 -7.368 1.00 87.88 70 PRO A C 1
ATOM 525 O O . PRO A 1 70 ? 20.407 -5.119 -6.414 1.00 87.88 70 PRO A O 1
ATOM 528 N N . TRP A 1 71 ? 20.243 -6.923 -7.764 1.00 90.25 71 TRP A N 1
ATOM 529 C CA . TRP A 1 71 ? 19.162 -7.573 -7.031 1.00 90.25 71 TRP A CA 1
ATOM 530 C C . TRP A 1 71 ? 19.731 -8.480 -5.916 1.00 90.25 71 TRP A C 1
ATOM 532 O O . TRP A 1 71 ? 20.773 -9.101 -6.133 1.00 90.25 71 TRP A O 1
ATOM 542 N N . PRO A 1 72 ? 19.093 -8.576 -4.731 1.00 93.00 72 PRO A N 1
ATOM 543 C CA . PRO A 1 72 ? 17.885 -7.867 -4.304 1.00 93.00 72 PRO A CA 1
ATOM 544 C C . PRO A 1 72 ? 18.164 -6.398 -3.978 1.00 93.00 72 PRO A C 1
ATOM 546 O O . PRO A 1 72 ? 19.111 -6.062 -3.267 1.00 93.00 72 PRO A O 1
ATOM 549 N N . CYS A 1 73 ? 17.315 -5.502 -4.481 1.00 93.19 73 CYS A N 1
ATOM 550 C CA . CYS A 1 73 ? 17.460 -4.073 -4.225 1.00 93.19 73 CYS A CA 1
ATOM 551 C C . CYS A 1 73 ? 16.977 -3.688 -2.812 1.00 93.19 73 CYS A C 1
ATOM 553 O O . CYS A 1 73 ? 16.347 -4.481 -2.113 1.00 93.19 73 CYS A O 1
ATOM 555 N N . LYS A 1 74 ? 17.230 -2.440 -2.390 1.00 92.75 74 LYS A N 1
ATOM 556 C CA . LYS A 1 74 ? 16.878 -1.961 -1.038 1.00 92.75 74 LYS A CA 1
ATOM 557 C C . LYS A 1 74 ? 15.390 -2.106 -0.697 1.00 92.75 74 LYS A C 1
ATOM 559 O O . LYS A 1 74 ? 15.072 -2.357 0.457 1.00 92.75 74 LYS A O 1
ATOM 564 N N . VAL A 1 75 ? 14.498 -1.964 -1.681 1.00 94.38 75 VAL A N 1
ATOM 565 C CA . VAL A 1 75 ? 13.046 -2.110 -1.476 1.00 94.38 75 VAL A CA 1
ATOM 566 C C . VAL A 1 75 ? 12.697 -3.556 -1.120 1.00 94.38 75 VAL A C 1
ATOM 568 O O . VAL A 1 75 ? 12.046 -3.794 -0.108 1.00 94.38 75 VAL A O 1
ATOM 571 N N . TRP A 1 76 ? 13.216 -4.525 -1.879 1.00 94.81 76 TRP A N 1
ATOM 572 C CA . TRP A 1 76 ? 13.040 -5.951 -1.589 1.00 94.81 76 TRP A CA 1
ATOM 573 C C . TRP A 1 76 ? 13.680 -6.369 -0.263 1.00 94.81 76 TRP A C 1
ATOM 575 O O . TRP A 1 76 ? 13.070 -7.109 0.505 1.00 94.81 76 TRP A O 1
ATOM 585 N N . GLN A 1 77 ? 14.878 -5.862 0.045 1.00 95.12 77 GLN A N 1
ATOM 586 C CA . GLN A 1 77 ? 15.530 -6.118 1.335 1.00 95.12 77 GLN A CA 1
ATOM 587 C C . GLN A 1 77 ? 14.696 -5.580 2.507 1.00 95.12 77 GLN A C 1
ATOM 589 O O . GLN A 1 77 ? 14.508 -6.281 3.501 1.00 95.12 77 GLN A O 1
ATOM 594 N N . ALA A 1 78 ? 14.156 -4.363 2.383 1.00 95.06 78 ALA A N 1
ATOM 595 C CA . ALA A 1 78 ? 13.288 -3.775 3.398 1.00 95.06 78 ALA A CA 1
ATOM 596 C C . ALA A 1 78 ? 11.992 -4.581 3.569 1.00 95.06 78 ALA A C 1
ATOM 598 O O . ALA A 1 78 ? 11.622 -4.903 4.696 1.00 95.06 78 ALA A O 1
ATOM 599 N N . ALA A 1 79 ? 11.341 -4.970 2.470 1.00 94.62 79 ALA A N 1
ATOM 600 C CA . ALA A 1 79 ? 10.135 -5.792 2.517 1.00 94.62 79 ALA A CA 1
ATOM 601 C C . ALA A 1 79 ? 10.393 -7.153 3.180 1.00 94.62 79 ALA A C 1
ATOM 603 O O . ALA A 1 79 ? 9.642 -7.554 4.067 1.00 94.62 79 ALA A O 1
ATOM 604 N N . HIS A 1 80 ? 11.489 -7.830 2.823 1.00 95.38 80 HIS A N 1
ATOM 605 C CA . HIS A 1 80 ? 11.893 -9.083 3.460 1.00 95.38 80 HIS A CA 1
ATOM 606 C C . HIS A 1 80 ? 12.078 -8.909 4.973 1.00 95.38 80 HIS A C 1
ATOM 608 O O . HIS A 1 80 ? 11.532 -9.681 5.764 1.00 95.38 80 HIS A O 1
ATOM 614 N N . HIS A 1 81 ? 12.805 -7.869 5.390 1.00 95.06 81 HIS A N 1
ATOM 615 C CA . HIS A 1 81 ? 13.036 -7.612 6.806 1.00 95.06 81 HIS A CA 1
ATOM 616 C C . HIS A 1 81 ? 11.722 -7.373 7.566 1.00 95.06 81 HIS A C 1
ATOM 618 O O . HIS A 1 81 ? 11.511 -7.983 8.615 1.00 95.06 81 HIS A O 1
ATOM 624 N N . GLN A 1 82 ? 10.834 -6.526 7.045 1.00 91.12 82 GLN A N 1
ATOM 625 C CA . GLN A 1 82 ? 9.600 -6.148 7.739 1.00 91.12 82 GLN A CA 1
ATOM 626 C C . GLN A 1 82 ? 8.567 -7.284 7.769 1.00 91.12 82 GLN A C 1
ATOM 628 O O . GLN A 1 82 ? 7.910 -7.507 8.782 1.00 91.12 82 GLN A O 1
ATOM 633 N N . LEU A 1 83 ? 8.432 -8.044 6.680 1.00 90.38 83 LEU A N 1
ATOM 634 C CA . LEU A 1 83 ? 7.394 -9.073 6.568 1.00 90.38 83 LEU A CA 1
ATOM 635 C C . LEU A 1 83 ? 7.810 -10.426 7.152 1.00 90.38 83 LEU A C 1
ATOM 637 O O . LEU A 1 83 ? 6.959 -11.171 7.651 1.00 90.38 83 LEU A O 1
ATOM 641 N N . ILE A 1 84 ? 9.096 -10.771 7.058 1.00 91.69 84 ILE A N 1
ATOM 642 C CA . ILE A 1 84 ? 9.604 -12.099 7.417 1.00 91.69 84 ILE A CA 1
ATOM 643 C C . ILE A 1 84 ? 10.394 -12.017 8.718 1.00 91.69 84 ILE A C 1
ATOM 645 O O . ILE A 1 84 ? 10.010 -12.663 9.693 1.00 91.69 84 ILE A O 1
ATOM 649 N N . THR A 1 85 ? 11.446 -11.195 8.758 1.00 86.88 85 THR A N 1
ATOM 650 C CA . THR A 1 85 ? 12.385 -11.151 9.891 1.00 86.88 85 THR A CA 1
ATOM 651 C C . THR A 1 85 ? 11.772 -10.540 11.155 1.00 86.88 85 THR A C 1
ATOM 653 O O . THR A 1 85 ? 11.909 -11.103 12.237 1.00 86.88 85 THR A O 1
ATOM 656 N N . GLU A 1 86 ? 11.047 -9.424 11.058 1.00 82.56 86 GLU A N 1
ATOM 657 C CA . GLU A 1 86 ? 10.410 -8.838 12.250 1.00 82.56 86 GLU A CA 1
ATOM 658 C C . GLU A 1 86 ? 9.270 -9.731 12.766 1.00 82.56 86 GLU A C 1
ATOM 660 O O . GLU A 1 86 ? 9.060 -9.899 13.972 1.00 82.56 86 GLU A O 1
ATOM 665 N N . ARG A 1 87 ? 8.559 -10.399 11.851 1.00 77.19 87 ARG A N 1
ATOM 666 C CA . ARG A 1 87 ? 7.498 -11.344 12.207 1.00 77.19 87 ARG A CA 1
ATOM 667 C C . ARG A 1 87 ? 8.040 -12.579 12.923 1.00 77.19 87 ARG A C 1
ATOM 669 O O . ARG A 1 87 ? 7.386 -13.052 13.857 1.00 77.19 87 ARG A O 1
ATOM 676 N N . SER A 1 88 ? 9.192 -13.109 12.506 1.00 76.50 88 SER A N 1
ATOM 677 C CA . SER A 1 88 ? 9.836 -14.231 13.199 1.00 76.50 88 SER A CA 1
ATOM 678 C C . SER A 1 88 ? 10.302 -13.814 14.593 1.00 76.50 88 SER A C 1
ATOM 680 O O . SER A 1 88 ? 9.932 -14.477 15.559 1.00 76.50 88 SER A O 1
ATOM 682 N N . ALA A 1 89 ? 10.956 -12.655 14.726 1.00 74.00 89 ALA A N 1
ATOM 683 C CA . ALA A 1 89 ? 11.380 -12.122 16.023 1.00 74.00 89 ALA A CA 1
ATOM 684 C C . ALA A 1 89 ? 10.195 -11.918 16.988 1.00 74.00 89 ALA A C 1
ATOM 686 O O . ALA A 1 89 ? 10.251 -12.293 18.159 1.00 74.00 89 ALA A O 1
ATOM 68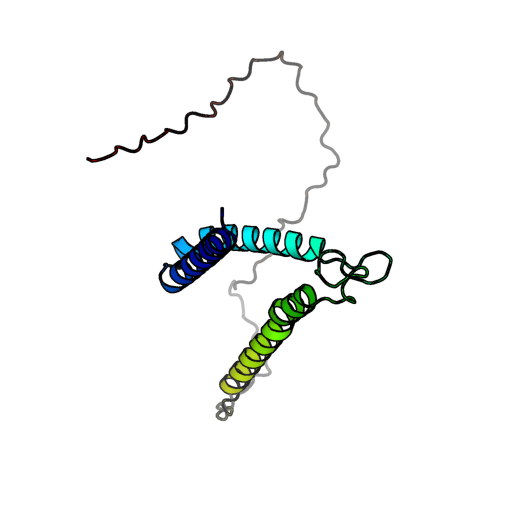7 N N . SER A 1 90 ? 9.071 -11.381 16.504 1.00 76.75 90 SER A N 1
ATOM 688 C CA . SER A 1 90 ? 7.857 -11.211 17.314 1.00 76.75 90 SER A CA 1
ATOM 689 C C . SER A 1 90 ? 7.251 -12.548 17.770 1.00 76.75 90 SER A C 1
ATOM 691 O O . SER A 1 90 ? 6.841 -12.684 18.927 1.00 76.75 90 SER A O 1
ATOM 693 N N . ARG A 1 91 ? 7.231 -13.569 16.900 1.00 78.06 91 ARG A N 1
ATOM 694 C CA . ARG A 1 91 ? 6.768 -14.924 17.258 1.00 78.06 91 ARG A CA 1
ATOM 695 C C . ARG A 1 91 ? 7.681 -15.590 18.284 1.00 78.06 91 ARG A C 1
ATOM 697 O O . ARG A 1 91 ? 7.172 -16.185 19.230 1.00 78.06 91 ARG A O 1
ATOM 704 N N . GLU A 1 92 ? 8.994 -15.456 18.132 1.00 77.44 92 GLU A N 1
ATOM 705 C CA . GLU A 1 92 ? 9.979 -15.969 19.087 1.00 77.44 92 GLU A CA 1
ATOM 706 C C . GLU A 1 92 ? 9.812 -15.316 20.462 1.00 77.44 92 GLU A C 1
ATOM 708 O O . GLU A 1 92 ? 9.676 -16.029 21.457 1.00 77.44 92 GLU A O 1
ATOM 713 N N . ARG A 1 93 ? 9.691 -13.981 20.521 1.00 77.00 93 ARG A N 1
ATOM 714 C CA . ARG A 1 93 ? 9.413 -13.246 21.769 1.00 77.00 93 ARG A CA 1
ATOM 715 C C . ARG A 1 93 ? 8.132 -13.741 22.449 1.00 77.00 93 ARG A C 1
ATOM 717 O O . ARG A 1 93 ? 8.137 -14.021 23.646 1.00 77.00 93 ARG A O 1
ATOM 724 N N . ARG A 1 94 ? 7.043 -13.928 21.692 1.00 77.44 94 ARG A N 1
ATOM 725 C CA . ARG A 1 94 ? 5.782 -14.489 22.222 1.00 77.44 94 ARG A CA 1
ATOM 726 C C . ARG A 1 94 ? 5.944 -15.933 22.715 1.00 77.44 94 ARG A C 1
ATOM 728 O O . ARG A 1 94 ? 5.373 -16.293 23.742 1.00 77.44 94 ARG A O 1
ATOM 735 N N . GLY A 1 95 ? 6.733 -16.752 22.021 1.00 79.88 95 GLY A N 1
ATOM 736 C CA . GLY A 1 95 ? 7.050 -18.122 22.431 1.00 79.88 95 GLY A CA 1
ATOM 737 C C . GLY A 1 95 ? 7.860 -18.185 23.729 1.00 79.88 95 GLY A C 1
ATOM 738 O O . GLY A 1 95 ? 7.569 -19.015 24.592 1.00 79.88 95 GLY A O 1
ATOM 739 N N . MET A 1 96 ? 8.827 -17.280 23.901 1.00 80.25 96 MET A N 1
ATOM 740 C CA . MET A 1 96 ? 9.610 -17.152 25.134 1.00 80.25 96 MET A CA 1
ATOM 741 C C . MET A 1 96 ? 8.731 -16.752 26.322 1.00 80.25 96 MET A C 1
ATOM 743 O O . MET A 1 96 ? 8.809 -17.393 27.368 1.00 80.25 96 MET A O 1
ATOM 747 N N . LEU A 1 97 ? 7.847 -15.763 26.154 1.00 73.88 97 LEU A N 1
ATOM 748 C CA . LEU A 1 97 ? 6.906 -15.357 27.205 1.00 73.88 97 LEU A CA 1
ATOM 749 C C . LEU A 1 97 ? 5.974 -16.510 27.612 1.00 73.88 97 LEU A C 1
ATOM 751 O O . LEU A 1 97 ? 5.767 -16.747 28.798 1.00 73.88 97 LEU A O 1
ATOM 755 N N . ARG A 1 98 ? 5.479 -17.294 26.645 1.00 73.69 98 ARG A N 1
ATOM 756 C CA . ARG A 1 98 ? 4.633 -18.467 26.926 1.00 73.69 98 ARG A CA 1
ATOM 757 C C . ARG A 1 98 ? 5.376 -19.578 27.677 1.00 73.69 98 ARG A C 1
ATOM 759 O O . ARG A 1 98 ? 4.774 -20.264 28.496 1.00 73.69 98 ARG A O 1
ATOM 766 N N . ARG A 1 99 ? 6.676 -19.773 27.424 1.00 72.44 99 ARG A N 1
ATOM 767 C CA . ARG A 1 99 ? 7.495 -20.723 28.203 1.00 72.44 99 ARG A CA 1
ATOM 768 C C . ARG A 1 99 ? 7.701 -20.258 29.641 1.00 72.44 99 ARG A C 1
ATOM 770 O O . ARG A 1 99 ? 7.709 -21.096 30.533 1.00 72.44 99 ARG A O 1
ATOM 777 N N . GLN A 1 100 ? 7.824 -18.954 29.870 1.00 67.88 100 GLN A N 1
ATOM 778 C CA . GLN A 1 100 ? 7.975 -18.401 31.217 1.00 67.88 100 GLN A CA 1
ATOM 779 C C . GLN A 1 100 ? 6.693 -18.553 32.047 1.00 67.88 100 GLN A C 1
ATOM 781 O O . GLN A 1 100 ? 6.772 -18.893 33.221 1.00 67.88 100 GLN A O 1
ATOM 786 N N . THR A 1 101 ? 5.512 -18.396 31.439 1.00 64.69 101 THR A N 1
ATOM 787 C CA . THR A 1 101 ? 4.227 -18.572 32.143 1.00 64.69 101 THR A CA 1
ATOM 788 C C . THR A 1 101 ? 3.787 -20.032 32.280 1.00 64.69 101 THR A C 1
ATOM 790 O O . THR A 1 101 ? 3.022 -20.351 33.183 1.00 64.69 101 THR A O 1
ATOM 793 N N . GLY A 1 102 ? 4.281 -20.933 31.423 1.00 59.47 102 GLY A N 1
ATOM 794 C CA . GLY A 1 102 ? 4.072 -22.383 31.540 1.00 59.47 102 GLY A CA 1
ATOM 795 C C . GLY A 1 102 ? 5.070 -23.099 32.457 1.00 59.47 102 GLY A C 1
ATOM 796 O O . GLY A 1 102 ? 4.891 -24.278 32.744 1.00 59.47 102 GLY A O 1
ATOM 797 N N . SER A 1 103 ? 6.113 -22.404 32.920 1.00 56.25 103 SER A N 1
ATOM 798 C CA . SER A 1 103 ? 7.128 -22.933 33.835 1.00 56.25 103 SER A CA 1
ATOM 799 C C . SER A 1 103 ? 6.820 -22.541 35.281 1.00 56.25 103 SER A C 1
ATOM 801 O O . SER A 1 103 ? 7.703 -22.103 36.018 1.00 56.25 103 SER A O 1
ATOM 803 N N . HIS A 1 104 ? 5.565 -22.683 35.708 1.00 57.41 104 HIS A N 1
ATOM 804 C CA . HIS A 1 104 ? 5.328 -22.846 37.136 1.00 57.41 104 HIS A CA 1
ATOM 805 C C . HIS A 1 104 ? 5.889 -24.213 37.542 1.00 57.41 104 HIS A C 1
ATOM 807 O O . HIS A 1 104 ? 5.586 -25.203 36.868 1.00 57.41 104 HIS A O 1
ATOM 813 N N . PRO A 1 105 ? 6.722 -24.301 38.598 1.00 51.91 105 PRO A N 1
ATOM 814 C CA . PRO A 1 105 ? 7.040 -25.595 39.175 1.00 51.91 105 PRO A CA 1
ATOM 815 C C . PRO A 1 105 ? 5.700 -26.245 39.504 1.00 51.91 105 PRO A C 1
ATOM 817 O O . PRO A 1 105 ? 4.873 -25.626 40.172 1.00 51.91 105 PRO A O 1
ATOM 820 N N . ARG A 1 106 ? 5.456 -27.453 38.979 1.00 50.00 106 ARG A N 1
ATOM 821 C CA . ARG A 1 106 ? 4.372 -28.305 39.469 1.00 50.00 106 ARG A CA 1
ATOM 822 C C . ARG A 1 106 ? 4.557 -28.358 40.981 1.00 50.00 106 ARG A C 1
ATOM 824 O O . ARG A 1 106 ? 5.456 -29.046 41.460 1.00 50.00 106 ARG A O 1
ATOM 831 N N . THR A 1 107 ? 3.744 -27.611 41.726 1.00 54.53 107 THR A N 1
ATOM 832 C CA . THR A 1 107 ? 3.426 -27.963 43.105 1.00 54.53 107 THR A CA 1
ATOM 833 C C . THR A 1 107 ? 3.108 -29.453 43.046 1.00 54.53 107 THR A C 1
ATOM 835 O O . THR A 1 107 ? 2.348 -29.823 42.143 1.00 54.53 107 THR A O 1
ATOM 838 N N . PRO A 1 108 ? 3.740 -30.323 43.854 1.00 52.91 108 PRO A N 1
ATOM 839 C CA . PRO A 1 108 ? 3.425 -31.741 43.808 1.00 52.91 108 PRO A CA 1
ATOM 840 C C . PRO A 1 108 ? 1.913 -31.856 43.997 1.00 52.91 108 PRO A C 1
ATOM 842 O O . PRO A 1 108 ? 1.386 -31.492 45.047 1.00 52.91 108 PRO A O 1
ATOM 845 N N . GLU A 1 109 ? 1.219 -32.225 42.916 1.00 56.09 109 GLU A N 1
ATOM 846 C CA . GLU A 1 109 ? -0.191 -32.586 42.958 1.00 56.09 109 GLU A CA 1
ATOM 847 C C . GLU A 1 109 ? -0.335 -33.577 44.113 1.00 56.09 109 GLU A C 1
ATOM 849 O O . GLU A 1 109 ? 0.510 -34.474 44.222 1.00 56.09 109 GLU A O 1
ATOM 854 N N . PRO A 1 110 ? -1.348 -33.442 44.987 1.00 56.09 110 PRO A N 1
ATOM 855 C CA . PRO A 1 110 ? -1.684 -34.561 45.849 1.00 56.09 110 PRO A CA 1
ATOM 856 C C . PRO A 1 110 ? -1.879 -35.763 44.925 1.00 56.09 110 PRO A C 1
ATOM 858 O O . PRO A 1 110 ? -2.581 -35.635 43.921 1.00 56.09 110 PRO A O 1
ATOM 861 N N . GLU A 1 111 ? -1.191 -36.872 45.207 1.00 57.25 111 GLU A N 1
ATOM 862 C CA . GLU A 1 111 ? -1.328 -38.120 44.461 1.00 57.25 111 GLU A CA 1
ATOM 863 C C . GLU A 1 111 ? -2.816 -38.459 44.372 1.00 57.25 111 GLU A C 1
ATOM 865 O O . GLU A 1 111 ? -3.418 -38.960 45.320 1.00 57.25 111 GLU A O 1
ATOM 870 N N . VAL A 1 112 ? -3.435 -38.123 43.242 1.00 63.72 112 VAL A N 1
ATOM 871 C CA . VAL A 1 112 ? -4.758 -38.621 42.906 1.00 63.72 112 VAL A CA 1
ATOM 872 C C . VAL A 1 112 ? -4.512 -40.084 42.569 1.00 63.72 112 VAL A C 1
ATOM 874 O O . VAL A 1 112 ? -3.803 -40.350 41.592 1.00 63.72 112 VAL A O 1
ATOM 877 N N . PRO A 1 113 ? -5.008 -41.041 43.374 1.00 62.81 113 PRO A N 1
ATOM 878 C CA . PRO A 1 113 ? -4.820 -42.444 43.069 1.00 62.81 113 PRO A CA 1
ATOM 879 C C . PRO A 1 113 ? -5.440 -42.698 41.700 1.00 62.81 113 PRO A C 1
ATOM 881 O O . PRO A 1 113 ? -6.644 -42.532 41.498 1.00 62.81 113 PRO A O 1
ATOM 884 N N . VAL A 1 114 ? -4.591 -43.058 40.740 1.00 63.28 114 VAL A N 1
ATOM 885 C CA . VAL A 1 114 ? -5.037 -43.551 39.445 1.00 63.28 114 VAL A CA 1
ATOM 886 C C . VAL A 1 114 ? -5.723 -44.878 39.729 1.00 63.28 114 VAL A C 1
ATOM 888 O O . VAL A 1 114 ? -5.075 -45.883 40.018 1.00 63.28 114 VAL A O 1
ATOM 891 N N . ILE A 1 115 ? -7.051 -44.860 39.714 1.00 63.31 115 ILE A N 1
ATOM 892 C CA . ILE A 1 115 ? -7.854 -46.072 39.758 1.00 63.31 115 ILE A CA 1
ATOM 893 C C . ILE A 1 115 ? -7.588 -46.790 38.429 1.00 63.31 115 ILE A C 1
ATOM 895 O O . ILE A 1 115 ? -8.043 -46.350 37.378 1.00 63.31 115 ILE A O 1
ATOM 899 N N . SER A 1 116 ? -6.800 -47.866 38.470 1.00 64.44 116 SER A N 1
ATOM 900 C CA . SER A 1 116 ? -6.513 -48.724 37.308 1.00 64.44 116 SER A CA 1
ATOM 901 C C . SER A 1 116 ? -7.717 -49.567 36.874 1.00 64.44 116 SER A C 1
ATOM 903 O O . SER A 1 116 ? -7.638 -50.290 35.882 1.00 64.44 116 SER A O 1
ATOM 905 N N . GLU A 1 117 ? -8.823 -49.507 37.615 1.00 59.12 117 GLU A N 1
ATOM 906 C CA . GLU A 1 117 ? -10.067 -50.155 37.226 1.00 59.12 117 GLU A CA 1
ATOM 907 C C . GLU A 1 117 ? -10.809 -49.280 36.206 1.00 59.12 117 GLU A C 1
ATOM 909 O O . GLU A 1 117 ? -10.991 -48.080 36.432 1.00 59.12 117 GLU A O 1
ATOM 914 N N . PRO A 1 118 ? -11.242 -49.849 35.069 1.00 56.72 118 PRO A N 1
ATOM 915 C CA . PRO A 1 118 ? -12.020 -49.106 34.095 1.00 56.72 118 PRO A CA 1
ATOM 916 C C . PRO A 1 118 ? -13.318 -48.631 34.752 1.00 56.72 118 PRO A C 1
ATOM 918 O O . PRO A 1 118 ? -14.098 -49.434 35.263 1.00 56.72 118 PRO A O 1
ATOM 921 N N . ILE A 1 119 ? -13.568 -47.321 34.715 1.00 55.34 119 ILE A N 1
ATOM 922 C CA . ILE A 1 119 ? -14.853 -46.742 35.113 1.00 55.34 119 ILE A CA 1
ATOM 923 C C . ILE A 1 119 ? -15.877 -47.164 34.054 1.00 55.34 119 ILE A C 1
ATOM 925 O O . ILE A 1 119 ? -16.107 -46.467 33.066 1.00 55.34 119 ILE A O 1
ATOM 929 N N . VAL A 1 120 ? -16.466 -48.347 34.223 1.00 56.81 120 VAL A N 1
ATOM 930 C CA . VAL A 1 120 ? -17.586 -48.799 33.400 1.00 56.81 120 VAL A CA 1
ATOM 931 C C . VAL A 1 120 ? -18.827 -48.091 33.923 1.00 56.81 120 VAL A C 1
ATOM 933 O O . VAL A 1 120 ? -19.406 -48.477 34.936 1.00 56.81 120 VAL A O 1
ATOM 936 N N . SER A 1 121 ? -19.213 -47.011 33.246 1.00 46.88 121 SER A N 1
ATOM 937 C CA . SER A 1 121 ? -20.485 -46.345 33.498 1.00 46.88 121 SER A CA 1
ATOM 938 C C . SER A 1 121 ? -21.617 -47.306 33.131 1.00 46.88 121 SER A C 1
ATOM 940 O O . SER A 1 121 ? -21.871 -47.586 31.959 1.00 46.88 121 SER A O 1
ATOM 942 N N . THR A 1 122 ? -22.279 -47.860 34.142 1.00 54.72 122 THR A N 1
ATOM 943 C CA . THR A 1 122 ? -23.513 -48.617 33.975 1.00 54.72 122 THR A CA 1
ATOM 944 C C . THR A 1 122 ? -24.633 -47.636 33.624 1.00 54.72 122 THR A C 1
ATOM 946 O O . THR A 1 122 ? -25.145 -46.898 34.457 1.00 54.72 122 THR A O 1
ATOM 949 N N . THR A 1 123 ? -24.959 -47.605 32.330 1.00 56.94 123 THR A N 1
ATOM 950 C CA . THR A 1 123 ? -26.182 -47.046 31.730 1.00 56.94 123 THR A CA 1
ATOM 951 C C . THR A 1 123 ? -26.582 -45.642 32.197 1.00 56.94 123 THR A C 1
ATOM 953 O O . THR A 1 123 ? -27.572 -45.454 32.900 1.00 56.94 123 THR A O 1
ATOM 956 N N . GLY A 1 124 ? -25.860 -44.638 31.704 1.00 51.81 124 GLY A N 1
ATOM 957 C CA . GLY A 1 124 ? -26.327 -43.256 31.630 1.00 51.81 124 GLY A CA 1
ATOM 958 C C . GLY A 1 124 ? -25.910 -42.654 30.292 1.00 51.81 124 GLY A C 1
ATOM 959 O O . GLY A 1 124 ? -24.724 -42.606 29.985 1.00 51.81 124 GLY A O 1
ATOM 960 N N . ARG A 1 125 ? -26.890 -42.248 29.476 1.00 58.06 125 ARG A N 1
ATOM 961 C CA . ARG A 1 125 ? -26.735 -41.636 28.144 1.00 58.06 125 ARG A CA 1
ATOM 962 C C . ARG A 1 125 ? -25.847 -40.382 28.239 1.00 58.06 125 ARG A C 1
ATOM 964 O O . ARG A 1 125 ? -26.311 -39.327 28.662 1.00 58.06 125 ARG A O 1
ATOM 971 N N . GLY A 1 126 ? -24.565 -40.534 27.904 1.00 48.03 126 GLY A N 1
ATOM 972 C CA . GLY A 1 126 ? -23.547 -39.481 27.913 1.00 48.03 126 GLY A CA 1
ATOM 973 C C . GLY A 1 126 ? -23.311 -38.849 26.528 1.00 48.03 126 GLY A C 1
ATOM 974 O O . GLY A 1 126 ? -23.789 -39.385 25.532 1.00 48.03 126 GLY A O 1
ATOM 975 N N . PRO A 1 127 ? -22.573 -37.722 26.439 1.00 53.03 127 PRO A N 1
ATOM 976 C CA . PRO A 1 127 ? -22.560 -36.789 25.293 1.00 53.03 127 PRO A CA 1
ATOM 977 C C . PRO A 1 127 ? -21.862 -37.262 24.001 1.00 53.03 127 PRO A C 1
ATOM 979 O O . PRO A 1 127 ? -21.455 -36.440 23.184 1.00 53.03 127 PRO A O 1
ATOM 982 N N . SER A 1 128 ? -21.690 -38.566 23.810 1.00 49.56 128 SER A N 1
ATOM 983 C CA . SER A 1 128 ? -21.013 -39.167 22.655 1.00 49.56 128 SER A CA 1
ATOM 984 C C . SER A 1 128 ? -21.964 -40.009 21.795 1.00 49.56 128 SER A C 1
ATOM 986 O O . SER A 1 128 ? -21.551 -41.018 21.237 1.00 49.56 128 SER A O 1
ATOM 988 N N . ASP A 1 129 ? -23.227 -39.591 21.693 1.00 52.38 129 ASP A N 1
ATOM 989 C CA . ASP A 1 129 ? -24.238 -40.133 20.770 1.00 52.38 129 ASP A CA 1
ATOM 990 C C . ASP A 1 129 ? -24.172 -39.392 19.419 1.00 52.38 129 ASP A C 1
ATOM 992 O O . ASP A 1 129 ? -25.132 -38.764 18.982 1.00 52.38 129 ASP A O 1
ATOM 996 N N . TRP A 1 130 ? -22.994 -39.398 18.780 1.00 56.28 130 TRP A N 1
ATOM 997 C CA . TRP A 1 130 ? -22.845 -38.974 17.378 1.00 56.28 130 TRP A CA 1
ATOM 998 C C . TRP A 1 130 ? -23.062 -40.165 16.442 1.00 56.28 130 TRP A C 1
ATOM 1000 O O . TRP A 1 130 ? -22.280 -40.382 15.521 1.00 56.28 130 TRP A O 1
ATOM 1010 N N . ASP A 1 131 ? -24.114 -40.943 16.694 1.00 56.81 131 ASP A N 1
ATOM 1011 C CA . ASP A 1 131 ? -24.636 -41.907 15.729 1.00 56.81 131 ASP A CA 1
ATOM 1012 C C . ASP A 1 131 ? -25.801 -41.247 14.989 1.00 56.81 131 ASP A C 1
ATOM 1014 O O . ASP A 1 131 ? -26.981 -41.538 15.172 1.00 56.81 131 ASP A O 1
ATOM 1018 N N . THR A 1 132 ? -25.459 -40.216 14.220 1.00 54.75 132 THR A N 1
ATOM 1019 C CA . THR A 1 132 ? -26.364 -39.672 13.215 1.00 54.75 132 THR A CA 1
ATOM 1020 C C . THR A 1 132 ? -25.970 -40.330 11.908 1.00 54.75 132 THR A C 1
ATOM 1022 O O . THR A 1 132 ? -24.924 -40.026 11.338 1.00 54.75 132 THR A O 1
ATOM 1025 N N . ASP A 1 133 ? -26.840 -41.209 11.425 1.00 53.53 133 ASP A N 1
ATOM 1026 C CA . ASP A 1 133 ? -26.844 -41.837 10.095 1.00 53.53 133 ASP A CA 1
ATOM 1027 C C . ASP A 1 133 ? -26.903 -40.812 8.924 1.00 53.53 133 ASP A C 1
ATOM 1029 O O . ASP A 1 133 ? -27.329 -41.106 7.809 1.00 53.53 133 ASP A O 1
ATOM 1033 N N . GLU A 1 134 ? -26.469 -39.570 9.147 1.00 57.34 134 GLU A N 1
ATOM 1034 C CA . GLU A 1 134 ? -26.588 -38.413 8.259 1.00 57.34 134 GLU A CA 1
ATOM 1035 C C . GLU A 1 134 ? -25.639 -38.484 7.046 1.00 57.34 134 GLU A C 1
ATOM 1037 O O . GLU A 1 134 ? -25.820 -37.764 6.065 1.00 57.34 134 GLU A O 1
ATOM 1042 N N . PHE A 1 135 ? -24.656 -39.392 7.057 1.00 48.47 135 PHE A N 1
ATOM 1043 C CA . PHE A 1 135 ? -23.739 -39.611 5.931 1.00 48.47 135 PHE A CA 1
ATOM 1044 C C . PHE A 1 135 ? -24.115 -40.795 5.029 1.00 48.47 135 PHE A C 1
ATOM 1046 O O . PHE A 1 135 ? -23.458 -40.995 4.000 1.00 48.47 135 PHE A O 1
ATOM 1053 N N . ILE A 1 136 ? -25.181 -41.547 5.336 1.00 54.09 136 ILE A N 1
ATOM 1054 C CA . ILE A 1 136 ? -25.728 -42.522 4.386 1.00 54.09 136 ILE A CA 1
ATOM 1055 C C . ILE A 1 136 ? -26.513 -41.751 3.326 1.00 54.09 136 ILE A C 1
ATOM 1057 O O . ILE A 1 136 ? -27.692 -41.438 3.474 1.00 54.09 136 ILE A O 1
ATOM 1061 N N . ARG A 1 137 ? -25.844 -41.428 2.218 1.00 49.75 137 ARG A N 1
ATOM 1062 C CA . ARG A 1 137 ? -26.527 -40.956 1.010 1.00 49.75 137 ARG A CA 1
ATOM 1063 C C . ARG A 1 137 ? -27.401 -42.112 0.510 1.00 49.75 137 ARG A C 1
ATOM 1065 O O . ARG A 1 137 ? -26.830 -43.157 0.194 1.00 49.75 137 ARG A O 1
ATOM 1072 N N . PRO A 1 138 ? -28.734 -41.974 0.407 1.00 55.66 138 PRO A N 1
ATOM 1073 C CA . PRO A 1 138 ? -29.512 -42.973 -0.300 1.00 55.66 138 PRO A CA 1
ATOM 1074 C C . PRO A 1 138 ? -29.012 -43.040 -1.745 1.00 55.66 138 PRO A C 1
ATOM 1076 O O . PRO A 1 138 ? -28.834 -42.020 -2.417 1.00 55.66 138 PRO A O 1
ATOM 1079 N N . ASP A 1 139 ? -28.722 -44.268 -2.155 1.00 52.16 139 ASP A N 1
ATOM 1080 C CA . ASP A 1 139 ? -28.284 -44.675 -3.480 1.00 52.16 139 ASP A CA 1
ATOM 1081 C C . ASP A 1 139 ? -29.167 -44.019 -4.555 1.00 52.16 139 ASP A C 1
ATOM 1083 O O . ASP A 1 139 ? -30.362 -44.297 -4.667 1.00 52.16 139 ASP A O 1
ATOM 1087 N N . LEU A 1 140 ? -28.587 -43.104 -5.337 1.00 52.53 140 LEU A N 1
ATOM 1088 C CA . LEU A 1 140 ? -29.226 -42.503 -6.509 1.00 52.53 140 LEU A CA 1
ATOM 1089 C C . LEU A 1 140 ? -29.181 -43.473 -7.694 1.00 52.53 140 LEU A C 1
ATOM 1091 O O . LEU A 1 140 ? -28.776 -43.110 -8.799 1.00 52.53 140 LEU A O 1
ATOM 1095 N N . THR A 1 141 ? -29.627 -44.705 -7.486 1.00 52.38 141 THR A N 1
ATOM 1096 C CA . THR A 1 141 ? -29.953 -45.607 -8.577 1.00 52.38 141 THR A CA 1
ATOM 1097 C C . THR A 1 141 ? -31.371 -46.127 -8.387 1.00 52.38 141 THR A C 1
ATOM 1099 O O . THR A 1 141 ? -31.705 -46.824 -7.436 1.00 52.38 141 THR A O 1
ATOM 1102 N N . THR A 1 142 ? -32.214 -45.790 -9.365 1.00 54.75 142 THR A N 1
ATOM 1103 C CA . THR A 1 142 ? -33.616 -46.215 -9.530 1.00 54.75 142 THR A CA 1
ATOM 1104 C C . THR A 1 142 ? -34.687 -45.307 -8.907 1.00 54.75 142 THR A C 1
ATOM 1106 O O . THR A 1 142 ? -35.527 -45.741 -8.127 1.00 54.75 142 THR A O 1
ATOM 1109 N N . VAL A 1 143 ? -34.754 -44.053 -9.368 1.00 47.41 143 VAL A N 1
ATOM 1110 C CA . VAL A 1 143 ? -36.056 -43.382 -9.539 1.00 47.41 143 VAL A CA 1
ATOM 1111 C C . VAL A 1 143 ? -36.392 -43.424 -11.033 1.00 47.41 143 VAL A C 1
ATOM 1113 O O . VAL A 1 143 ? -35.615 -42.886 -11.826 1.00 47.41 143 VAL A O 1
ATOM 1116 N N . PRO A 1 144 ? -37.494 -44.064 -11.469 1.00 46.91 144 PRO A N 1
ATOM 1117 C CA . PRO A 1 144 ? -37.943 -43.944 -12.848 1.00 46.91 144 PRO A CA 1
ATOM 1118 C C . PRO A 1 144 ? -38.304 -42.481 -13.129 1.00 46.91 144 PRO A C 1
ATOM 1120 O O . PRO A 1 144 ? -39.216 -41.913 -12.528 1.00 46.91 144 PRO A O 1
ATOM 1123 N N . VAL A 1 145 ? -37.552 -41.871 -14.046 1.00 52.72 145 VAL A N 1
ATOM 1124 C CA . VAL A 1 145 ? -37.807 -40.535 -14.585 1.00 52.72 145 VAL A CA 1
ATOM 1125 C C . VAL A 1 145 ? -39.172 -40.554 -15.263 1.00 52.72 145 VAL A C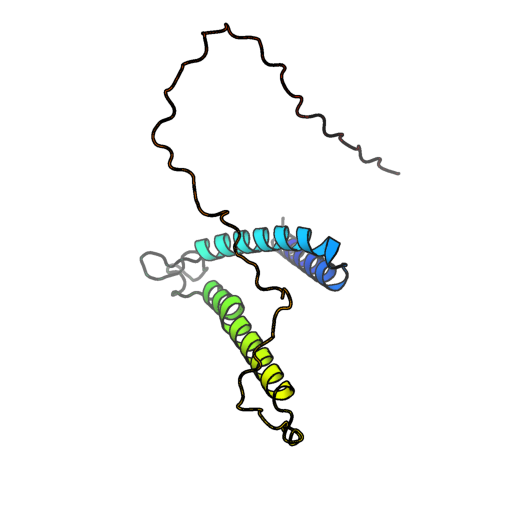 1
ATOM 1127 O O . VAL A 1 145 ? -39.321 -41.071 -16.367 1.00 52.72 145 VAL A O 1
ATOM 1130 N N . THR A 1 146 ? -40.174 -39.986 -14.600 1.00 55.12 146 THR A N 1
ATOM 1131 C CA . THR A 1 146 ? -41.403 -39.568 -15.273 1.00 55.12 146 THR A CA 1
ATOM 1132 C C . THR A 1 146 ? -41.211 -38.096 -15.626 1.00 55.12 146 THR A C 1
ATOM 1134 O O . THR A 1 146 ? -41.122 -37.279 -14.707 1.00 55.12 146 THR A O 1
ATOM 1137 N N . PRO A 1 147 ? -41.061 -37.726 -16.910 1.00 59.81 147 PRO A N 1
ATOM 1138 C CA . PRO A 1 147 ? -40.966 -36.322 -17.273 1.00 59.81 147 PRO A CA 1
ATOM 1139 C C . PRO A 1 147 ? -42.301 -35.626 -16.955 1.00 59.81 147 PRO A C 1
ATOM 1141 O O . PRO A 1 147 ? -43.360 -36.179 -17.266 1.00 59.81 147 PRO A O 1
ATOM 1144 N N . PRO A 1 148 ? -42.285 -34.435 -16.333 1.00 56.72 148 PRO A N 1
ATOM 1145 C CA . PRO A 1 148 ? -43.497 -33.647 -16.167 1.00 56.72 148 PRO A CA 1
ATOM 1146 C C . PRO A 1 148 ? -44.033 -33.212 -17.543 1.00 56.72 148 PRO A C 1
ATOM 1148 O O . PRO A 1 148 ? -43.245 -33.004 -18.472 1.00 56.72 148 PRO A O 1
ATOM 1151 N N . PRO A 1 149 ? -45.362 -33.078 -17.700 1.00 49.25 149 PRO A N 1
ATOM 1152 C CA . PRO A 1 149 ? -45.949 -32.609 -18.946 1.00 49.25 149 PRO A CA 1
ATOM 1153 C C . PRO A 1 149 ? -45.471 -31.183 -19.236 1.00 49.25 149 PRO A C 1
ATOM 1155 O O . PRO A 1 149 ? -45.424 -30.340 -18.340 1.00 49.25 149 PRO A O 1
ATOM 1158 N N . LEU A 1 150 ? -45.112 -30.938 -20.497 1.00 53.97 150 LEU A N 1
ATOM 1159 C CA . LEU A 1 150 ? -44.752 -29.623 -21.018 1.00 53.97 150 LEU A CA 1
ATOM 1160 C C . LEU A 1 150 ? -45.902 -28.645 -20.747 1.00 53.97 150 LEU A C 1
ATOM 1162 O O . LEU A 1 150 ? -46.948 -28.716 -21.389 1.00 53.97 150 LEU A O 1
ATOM 1166 N N . ALA A 1 151 ? -45.700 -27.759 -19.776 1.00 48.31 151 ALA A N 1
ATOM 1167 C CA . ALA A 1 151 ? -46.507 -26.569 -19.584 1.00 48.31 151 ALA A CA 1
ATOM 1168 C C . ALA A 1 151 ? -45.717 -25.370 -20.124 1.00 48.31 151 ALA A C 1
ATOM 1170 O O . ALA A 1 151 ? -44.553 -25.167 -19.783 1.00 48.31 151 ALA A O 1
ATOM 1171 N N . GLU A 1 152 ? -46.382 -24.649 -21.018 1.00 54.38 152 GLU A N 1
ATOM 1172 C CA . GLU A 1 152 ? -45.991 -23.424 -21.718 1.00 54.38 152 GLU A CA 1
ATOM 1173 C C . GLU A 1 152 ? -45.390 -22.340 -20.792 1.00 54.38 152 GLU A C 1
ATOM 1175 O O . GLU A 1 152 ? -45.665 -22.327 -19.587 1.00 54.38 152 GLU A O 1
ATOM 1180 N N . PRO A 1 153 ? -44.577 -21.409 -21.332 1.00 47.97 153 PRO A N 1
ATOM 1181 C CA . PRO A 1 153 ? -43.841 -20.432 -20.537 1.00 47.97 153 PRO A CA 1
ATOM 1182 C C . PRO A 1 153 ? -44.790 -19.406 -19.906 1.00 47.97 153 PRO A C 1
ATOM 1184 O O . PRO A 1 153 ? -45.332 -18.541 -20.589 1.00 47.97 153 PRO A O 1
ATOM 1187 N N . ALA A 1 154 ? -44.961 -19.484 -18.587 1.00 47.12 154 ALA A N 1
ATOM 1188 C CA . ALA A 1 154 ? -45.540 -18.404 -17.801 1.00 47.12 154 ALA A CA 1
ATOM 1189 C C . ALA A 1 154 ? -44.437 -17.404 -17.423 1.00 47.12 154 ALA A C 1
ATOM 1191 O O . ALA A 1 154 ? -43.384 -17.769 -16.899 1.00 47.12 154 ALA A O 1
ATOM 1192 N N . GLU A 1 155 ? -44.700 -16.146 -17.750 1.00 47.56 155 GLU A N 1
ATOM 1193 C CA . GLU A 1 155 ? -43.842 -14.975 -17.625 1.00 47.56 155 GLU A CA 1
ATOM 1194 C C . GLU A 1 155 ? -43.306 -14.787 -16.194 1.00 47.56 155 GLU A C 1
ATOM 1196 O O . GLU A 1 155 ? -44.039 -14.874 -15.207 1.00 47.56 155 GLU A O 1
ATOM 1201 N N . ALA A 1 156 ? -42.003 -14.523 -16.079 1.00 48.75 156 ALA A N 1
ATOM 1202 C CA . ALA A 1 156 ? -41.356 -14.193 -14.816 1.00 48.75 156 ALA A CA 1
ATOM 1203 C C . ALA A 1 156 ? -41.704 -12.751 -14.395 1.00 48.75 156 ALA A C 1
ATOM 1205 O O . ALA A 1 156 ? -41.521 -11.841 -15.204 1.00 48.75 156 ALA A O 1
ATOM 1206 N N . PRO A 1 157 ? -42.125 -12.491 -13.144 1.00 47.25 157 PRO A N 1
ATOM 1207 C CA . PRO A 1 157 ? -42.083 -11.142 -12.603 1.00 47.25 157 PRO A CA 1
ATOM 1208 C C . PRO A 1 157 ? -40.633 -10.788 -12.243 1.00 47.25 157 PRO A C 1
ATOM 1210 O O . PRO A 1 157 ? -39.997 -11.442 -11.414 1.00 47.25 157 PRO A O 1
ATOM 1213 N N . GLU A 1 158 ? -40.112 -9.758 -12.907 1.00 43.59 158 GLU A N 1
ATOM 1214 C CA . GLU A 1 158 ? -38.802 -9.159 -12.663 1.00 43.59 158 GLU A CA 1
ATOM 1215 C C . GLU A 1 158 ? -38.693 -8.684 -11.205 1.00 43.59 158 GLU A C 1
ATOM 1217 O O . GLU A 1 158 ? -39.464 -7.843 -10.743 1.00 43.59 158 GLU A O 1
ATOM 1222 N N . ALA A 1 159 ? -37.729 -9.237 -10.468 1.00 46.66 159 ALA A N 1
ATOM 1223 C CA . ALA A 1 159 ? -37.406 -8.786 -9.124 1.00 46.66 159 ALA A CA 1
ATOM 1224 C C . ALA A 1 159 ? -36.582 -7.491 -9.185 1.00 46.66 159 ALA A C 1
ATOM 1226 O O . ALA A 1 159 ? -35.526 -7.413 -9.816 1.00 46.66 159 ALA A O 1
ATOM 1227 N N . GLU A 1 160 ? -37.113 -6.488 -8.497 1.00 48.28 160 GLU A N 1
ATOM 1228 C CA . GLU A 1 160 ? -36.601 -5.139 -8.309 1.00 48.28 160 GLU A CA 1
ATOM 1229 C C . GLU A 1 160 ? -35.145 -5.101 -7.822 1.00 48.28 160 GLU A C 1
ATOM 1231 O O . GLU A 1 160 ? -34.802 -5.613 -6.754 1.00 48.28 160 GLU A O 1
ATOM 1236 N N . HIS A 1 161 ? -34.296 -4.371 -8.546 1.00 47.31 161 HIS A N 1
ATOM 1237 C CA . HIS A 1 161 ? -32.984 -3.968 -8.058 1.00 47.31 161 HIS A CA 1
ATOM 1238 C C . HIS A 1 161 ? -32.696 -2.506 -8.407 1.00 47.31 161 HIS A C 1
ATOM 1240 O O . HIS A 1 161 ? -32.414 -2.167 -9.552 1.00 47.31 161 HIS A O 1
ATOM 1246 N N . GLY A 1 162 ? -32.660 -1.657 -7.377 1.00 43.81 162 GLY A N 1
ATOM 1247 C CA . GLY A 1 162 ? -31.779 -0.490 -7.370 1.00 43.81 162 GLY A CA 1
ATOM 1248 C C . GLY A 1 162 ? -32.457 0.874 -7.296 1.00 43.81 162 GLY A C 1
ATOM 1249 O O . GLY A 1 162 ? -32.549 1.586 -8.288 1.00 43.81 162 GLY A O 1
ATOM 1250 N N . ALA A 1 163 ? -32.764 1.316 -6.077 1.00 45.50 163 ALA A N 1
ATOM 1251 C CA . ALA A 1 163 ? -32.812 2.741 -5.757 1.00 45.50 163 ALA A CA 1
ATOM 1252 C C . ALA A 1 163 ? -32.135 2.976 -4.399 1.00 45.50 163 ALA A C 1
ATOM 1254 O O . ALA A 1 163 ? -32.776 3.105 -3.359 1.00 45.50 163 ALA A O 1
ATOM 1255 N N . PHE A 1 164 ? -30.801 2.996 -4.401 1.00 50.12 164 PHE A N 1
ATOM 1256 C CA . PHE A 1 164 ? -30.040 3.506 -3.264 1.00 50.12 164 PHE A CA 1
ATOM 1257 C C . PHE A 1 164 ? -30.165 5.035 -3.226 1.00 50.12 164 PHE A C 1
ATOM 1259 O O . PHE A 1 164 ? -29.798 5.730 -4.175 1.00 50.12 164 PHE A O 1
ATOM 1266 N N . TYR A 1 165 ? -30.698 5.547 -2.117 1.00 55.38 165 TYR A N 1
ATOM 1267 C CA . TYR A 1 165 ? -30.857 6.971 -1.826 1.00 55.38 165 TYR A CA 1
ATOM 1268 C C . TYR A 1 165 ? -29.504 7.705 -1.803 1.00 55.38 165 TYR A C 1
ATOM 1270 O O . TYR A 1 165 ? -28.576 7.314 -1.096 1.00 55.38 165 TYR A O 1
ATOM 1278 N N . ARG A 1 166 ? -29.413 8.823 -2.534 1.00 45.22 166 ARG A N 1
ATOM 1279 C CA . ARG A 1 166 ? -28.299 9.782 -2.480 1.00 45.22 166 ARG A CA 1
ATOM 1280 C C . ARG A 1 166 ? -28.640 10.866 -1.451 1.00 45.22 166 ARG A C 1
ATOM 1282 O O . ARG A 1 166 ? -29.537 11.668 -1.691 1.00 45.22 166 ARG A O 1
ATOM 1289 N N . ALA A 1 167 ? -27.942 10.908 -0.318 1.00 48.88 167 ALA A N 1
ATOM 1290 C CA . ALA A 1 167 ? -28.028 12.043 0.601 1.00 48.88 167 ALA A CA 1
ATOM 1291 C C . ALA A 1 167 ? -27.170 13.201 0.061 1.00 48.88 167 ALA A C 1
ATOM 1293 O O . ALA A 1 167 ? -25.969 13.040 -0.162 1.00 48.88 167 ALA A O 1
ATOM 1294 N N . ALA A 1 168 ? -27.799 14.350 -0.184 1.00 48.75 168 ALA A N 1
ATOM 1295 C CA . ALA A 1 168 ? -27.121 15.588 -0.549 1.00 48.75 168 ALA A CA 1
ATOM 1296 C C . ALA A 1 168 ? -26.448 16.207 0.687 1.00 48.75 168 ALA A C 1
ATOM 1298 O O . ALA A 1 168 ? -27.050 16.295 1.757 1.00 48.75 168 ALA A O 1
ATOM 1299 N N . VAL A 1 169 ? -25.197 16.639 0.530 1.00 52.22 169 VAL A N 1
ATOM 1300 C CA . VAL A 1 169 ? -24.465 17.427 1.528 1.00 52.22 169 VAL A CA 1
ATOM 1301 C C . VAL A 1 169 ? -25.024 18.849 1.507 1.00 52.22 169 VAL A C 1
ATOM 1303 O O . VAL A 1 169 ? -25.001 19.504 0.468 1.00 52.22 169 VAL A O 1
ATOM 1306 N N . VAL A 1 170 ? -25.538 19.319 2.643 1.00 51.94 170 VAL A N 1
ATOM 1307 C CA . VAL A 1 170 ? -25.901 20.727 2.848 1.00 51.94 170 VAL A CA 1
ATOM 1308 C C . VAL A 1 170 ? -24.636 21.475 3.267 1.00 51.94 170 VAL A C 1
ATOM 1310 O O . VAL A 1 170 ? -24.095 21.213 4.341 1.00 51.94 170 VAL A O 1
ATOM 1313 N N . GLU A 1 171 ? -24.161 22.399 2.432 1.00 48.50 171 GLU A N 1
ATOM 1314 C CA . GLU A 1 171 ? -23.163 23.393 2.834 1.00 48.50 171 GLU A CA 1
ATOM 1315 C C . GLU A 1 171 ? -23.813 24.404 3.790 1.00 48.50 171 GLU A C 1
ATOM 1317 O O . GLU A 1 171 ? -24.872 24.962 3.501 1.00 48.50 171 GLU A O 1
ATOM 1322 N N . ARG A 1 172 ? -23.184 24.638 4.945 1.00 49.38 172 ARG A N 1
ATOM 1323 C CA . ARG A 1 172 ? -23.501 25.769 5.826 1.00 49.38 172 ARG A CA 1
ATOM 1324 C C . ARG A 1 172 ? -22.457 26.860 5.611 1.00 49.38 172 ARG A C 1
ATOM 1326 O O . ARG A 1 172 ? -21.268 26.595 5.781 1.00 49.38 172 ARG A O 1
ATOM 1333 N N . SER A 1 173 ? -22.933 28.044 5.226 1.00 60.12 173 SER A N 1
ATOM 1334 C CA . SER A 1 173 ? -22.205 29.320 5.261 1.00 60.12 173 SER A CA 1
ATOM 1335 C C . SER A 1 173 ? -22.045 29.842 6.685 1.00 60.12 173 SER A C 1
ATOM 1337 O O . SER A 1 173 ? -22.910 29.511 7.530 1.00 60.12 173 SER A O 1
#

Organism: NCBI:txid95161

pLDDT: mean 72.73, std 18.49, range [43.59, 97.44]